Protein AF-A0A925H171-F1 (afdb_monomer_lite)

Structure (mmCIF, N/CA/C/O backbone):
data_AF-A0A925H171-F1
#
_entry.id   AF-A0A925H171-F1
#
loop_
_atom_site.group_PDB
_atom_site.id
_atom_site.type_symbol
_atom_site.label_atom_id
_atom_site.label_alt_id
_atom_site.label_comp_id
_atom_site.label_asym_id
_atom_site.label_entity_id
_atom_site.label_seq_id
_atom_site.pdbx_PDB_ins_code
_atom_site.Cartn_x
_atom_site.Cartn_y
_atom_site.Cartn_z
_atom_site.occupancy
_atom_site.B_iso_or_equiv
_atom_site.auth_seq_id
_atom_site.auth_comp_id
_atom_site.auth_asym_id
_atom_site.auth_atom_id
_atom_site.pdbx_PDB_model_num
ATOM 1 N N . MET A 1 1 ? -72.398 -37.302 34.208 1.00 42.66 1 MET A N 1
ATOM 2 C CA . MET A 1 1 ? -71.573 -36.967 33.026 1.00 42.66 1 MET A CA 1
ATOM 3 C C . MET A 1 1 ? -70.562 -35.931 33.468 1.00 42.66 1 MET A C 1
ATOM 5 O O . MET A 1 1 ? -70.937 -34.982 34.144 1.00 42.66 1 MET A O 1
ATOM 9 N N . SER A 1 2 ? -69.291 -36.260 33.255 1.00 44.12 2 SER A N 1
ATOM 10 C CA . SER A 1 2 ? -68.136 -35.770 34.008 1.00 44.12 2 SER A CA 1
ATOM 11 C C . SER A 1 2 ? -67.682 -34.390 33.545 1.00 44.12 2 SER A C 1
ATOM 13 O O . SER A 1 2 ? -67.634 -34.114 32.350 1.00 44.12 2 SER A O 1
ATOM 15 N N . THR A 1 3 ? -67.336 -33.552 34.513 1.00 54.59 3 THR A N 1
ATOM 16 C CA . THR A 1 3 ? -66.697 -32.249 34.355 1.00 54.59 3 THR A CA 1
ATOM 17 C C . THR A 1 3 ? -65.194 -32.385 34.088 1.00 54.59 3 THR A C 1
ATOM 19 O O . THR A 1 3 ? -64.568 -33.381 34.446 1.00 54.59 3 THR A O 1
ATOM 22 N N . SER A 1 4 ? -64.626 -31.291 33.572 1.00 53.56 4 SER A N 1
ATOM 23 C CA . SER A 1 4 ? -63.224 -30.879 33.718 1.00 53.56 4 SER A CA 1
ATOM 24 C C . SER A 1 4 ? -62.216 -31.430 32.700 1.00 53.56 4 SER A C 1
ATOM 26 O O . SER A 1 4 ? -61.566 -32.452 32.900 1.00 53.56 4 SER A O 1
ATOM 28 N N . THR A 1 5 ? -62.026 -30.691 31.603 1.00 51.56 5 THR A N 1
ATOM 29 C CA . THR A 1 5 ? -60.925 -30.919 30.646 1.00 51.56 5 THR A CA 1
ATOM 30 C C . THR A 1 5 ? -60.397 -29.601 30.063 1.00 51.56 5 THR A C 1
ATOM 32 O O . THR A 1 5 ? -60.115 -29.507 28.877 1.00 51.56 5 THR A O 1
ATOM 35 N N . HIS A 1 6 ? -60.277 -28.547 30.879 1.00 50.50 6 HIS A N 1
ATOM 36 C CA . HIS A 1 6 ? -59.782 -27.240 30.404 1.00 50.50 6 HIS A CA 1
ATOM 37 C C . HIS A 1 6 ? -58.625 -26.641 31.220 1.00 50.50 6 HIS A C 1
ATOM 39 O O . HIS A 1 6 ? -58.176 -25.543 30.915 1.00 50.50 6 HIS A O 1
ATOM 45 N N . LEU A 1 7 ? -58.094 -27.349 32.222 1.00 51.34 7 LEU A N 1
ATOM 46 C CA . LEU A 1 7 ? -57.073 -26.795 33.128 1.00 51.34 7 LEU A CA 1
ATOM 47 C C . LEU A 1 7 ? -55.620 -27.172 32.801 1.00 51.34 7 LEU A C 1
ATOM 49 O O . LEU A 1 7 ? -54.716 -26.684 33.465 1.00 51.34 7 LEU A O 1
ATOM 53 N N . LEU A 1 8 ? -55.364 -27.998 31.783 1.00 48.88 8 LEU A N 1
ATOM 54 C CA . LEU A 1 8 ? -54.007 -28.507 31.520 1.00 48.88 8 LEU A CA 1
ATOM 55 C C . LEU A 1 8 ? -53.228 -27.746 30.439 1.00 48.88 8 LEU A C 1
ATOM 57 O O . LEU A 1 8 ? -52.045 -28.014 30.255 1.00 48.88 8 LEU A O 1
ATOM 61 N N . TRP A 1 9 ? -53.845 -26.788 29.737 1.00 43.03 9 TRP A N 1
ATOM 62 C CA . TRP A 1 9 ? -53.187 -26.149 28.587 1.00 43.03 9 TRP A CA 1
ATOM 63 C C . TRP A 1 9 ? -52.489 -24.816 28.887 1.00 43.03 9 TRP A C 1
ATOM 65 O O . TRP A 1 9 ? -51.702 -24.338 28.076 1.00 43.03 9 TRP A O 1
ATOM 75 N N . LEU A 1 10 ? -52.716 -24.227 30.065 1.00 44.81 10 LEU A N 1
ATOM 76 C CA . LEU A 1 10 ? -52.117 -22.938 30.439 1.00 44.81 10 LEU A CA 1
ATOM 77 C C . LEU A 1 10 ? -50.686 -23.059 30.994 1.00 44.81 10 LEU A C 1
ATOM 79 O O . LEU A 1 10 ? -49.952 -22.075 31.002 1.00 44.81 10 LEU A O 1
ATOM 83 N N . SER A 1 11 ? -50.249 -24.251 31.408 1.00 45.66 11 SER A N 1
ATOM 84 C CA . SER A 1 11 ? -48.935 -24.436 32.047 1.00 45.66 11 SER A CA 1
ATOM 85 C C . SER A 1 11 ? -47.760 -24.524 31.067 1.00 45.66 11 SER A C 1
ATOM 87 O O . SER A 1 11 ? -46.621 -24.314 31.469 1.00 45.66 11 SER A O 1
ATOM 89 N N . VAL A 1 12 ? -48.007 -24.809 29.783 1.00 47.84 12 VAL A N 1
ATOM 90 C CA . VAL A 1 12 ? -46.925 -24.992 28.793 1.00 47.84 12 VAL A CA 1
ATOM 91 C C . VAL A 1 12 ? -46.431 -23.655 28.227 1.00 47.84 12 VAL A C 1
ATOM 93 O O . VAL A 1 12 ? -45.262 -23.527 27.876 1.00 47.84 12 VAL A O 1
ATOM 96 N N . ILE A 1 13 ? -47.278 -22.622 28.197 1.00 50.22 13 ILE A N 1
ATOM 97 C CA . ILE A 1 13 ? -46.919 -21.318 27.614 1.00 50.22 13 ILE A CA 1
ATOM 98 C C . ILE A 1 13 ? -46.031 -20.498 28.567 1.00 50.22 13 ILE A C 1
ATOM 100 O O . ILE A 1 13 ? -45.205 -19.709 28.112 1.00 50.22 13 ILE A O 1
ATOM 104 N N . LEU A 1 14 ? -46.115 -20.725 29.883 1.00 47.06 14 LEU A N 1
ATOM 105 C CA . LEU A 1 14 ? -45.318 -19.968 30.854 1.00 47.06 14 LEU A CA 1
ATOM 106 C C . LEU A 1 14 ? -43.847 -20.420 30.941 1.00 47.06 14 LEU A C 1
ATOM 108 O O . LEU A 1 14 ? -43.013 -19.659 31.425 1.00 47.06 14 LEU A O 1
ATOM 112 N N . LEU A 1 15 ? -43.501 -21.620 30.454 1.00 46.59 15 LEU A N 1
ATOM 113 C CA . LEU A 1 15 ? -42.123 -22.131 30.526 1.00 46.59 15 LEU A CA 1
ATOM 114 C C . LEU A 1 15 ? -41.204 -21.606 29.408 1.00 46.59 15 LEU A C 1
ATOM 116 O O . LEU A 1 15 ? -39.985 -21.659 29.545 1.00 46.59 15 LEU A O 1
ATOM 120 N N . LEU A 1 16 ? -41.760 -21.079 28.314 1.00 48.97 16 LEU A N 1
ATOM 121 C CA . LEU A 1 16 ? -40.976 -20.570 27.177 1.00 48.97 16 LEU A CA 1
ATOM 122 C C . LEU A 1 16 ? -40.581 -19.092 27.314 1.00 48.97 16 LEU A C 1
ATOM 124 O O . LEU A 1 16 ? -39.735 -18.616 26.561 1.00 48.97 16 LEU A O 1
ATOM 128 N N . ALA A 1 17 ? -41.147 -18.365 28.280 1.00 50.56 17 ALA A N 1
ATOM 129 C CA . ALA A 1 17 ? -40.877 -16.938 28.456 1.00 50.56 17 ALA A CA 1
ATOM 130 C C . ALA A 1 17 ? -39.577 -16.633 29.231 1.00 50.56 17 ALA A C 1
ATOM 132 O O . ALA A 1 17 ? -39.161 -15.481 29.276 1.00 50.56 17 ALA A O 1
ATOM 133 N N . VAL A 1 18 ? -38.921 -17.636 29.831 1.00 52.03 18 VAL A N 1
ATOM 134 C CA . VAL A 1 18 ? -37.762 -17.429 30.730 1.00 52.03 18 VAL A CA 1
ATOM 135 C C . VAL A 1 18 ? -36.406 -17.652 30.037 1.00 52.03 18 VAL A C 1
ATOM 137 O O . VAL A 1 18 ? -35.368 -17.319 30.593 1.00 52.03 18 VAL A O 1
ATOM 140 N N . LEU A 1 19 ? -36.382 -18.151 28.796 1.00 49.44 19 LEU A N 1
ATOM 141 C CA . LEU A 1 19 ? -35.139 -18.486 28.077 1.00 49.44 19 LEU A CA 1
ATOM 142 C C . LEU A 1 19 ? -34.859 -17.593 26.861 1.00 49.44 19 LEU A C 1
ATOM 144 O O . LEU A 1 19 ? -34.161 -17.998 25.937 1.00 49.44 19 LEU A O 1
ATOM 148 N N . ARG A 1 20 ? -35.346 -16.349 26.861 1.00 51.28 20 ARG A N 1
ATOM 149 C CA . ARG A 1 20 ? -34.631 -15.273 26.161 1.00 51.28 20 ARG A CA 1
ATOM 150 C C . ARG A 1 20 ? -33.774 -14.537 27.176 1.00 51.28 20 ARG A C 1
ATOM 152 O O . ARG A 1 20 ? -33.979 -13.369 27.472 1.00 51.28 20 ARG A O 1
ATOM 159 N N . THR A 1 21 ? -32.807 -15.257 27.736 1.00 49.75 21 THR A N 1
ATOM 160 C CA . THR A 1 21 ? -31.554 -14.598 28.075 1.00 49.75 21 THR A CA 1
ATOM 161 C C . THR A 1 21 ? -30.986 -14.203 26.727 1.00 49.75 21 THR A C 1
ATOM 163 O O . THR A 1 21 ? -30.493 -15.057 25.993 1.00 49.75 21 THR A O 1
ATOM 166 N N . ASP A 1 22 ? -31.165 -12.936 26.360 1.00 51.12 22 ASP A N 1
ATOM 167 C CA . ASP A 1 22 ? -30.261 -12.261 25.450 1.00 51.12 22 ASP A CA 1
ATOM 168 C C . ASP A 1 22 ? -28.856 -12.645 25.905 1.00 51.12 22 ASP A C 1
ATOM 170 O O . ASP A 1 22 ? -28.323 -12.126 26.889 1.00 51.12 22 ASP A O 1
ATOM 174 N N . ALA A 1 23 ? -28.278 -13.631 25.219 1.00 54.81 23 ALA A N 1
ATOM 175 C CA . ALA A 1 23 ? -26.849 -13.764 25.110 1.00 54.81 23 ALA A CA 1
ATOM 176 C C . ALA A 1 23 ? -26.420 -12.493 24.381 1.00 54.81 23 ALA A C 1
ATOM 178 O O . ALA A 1 23 ? -26.218 -12.474 23.170 1.00 54.81 23 ALA A O 1
ATOM 179 N N . GLN A 1 24 ? -26.380 -11.394 25.131 1.00 53.53 24 GLN A N 1
ATOM 180 C CA . GLN A 1 24 ? -25.649 -10.206 24.788 1.00 53.53 24 GLN A CA 1
ATOM 181 C C . GLN A 1 24 ? -24.202 -10.673 24.862 1.00 53.53 24 GLN A C 1
ATOM 183 O O . GLN A 1 24 ? -23.543 -10.596 25.900 1.00 53.53 24 GLN A O 1
ATOM 188 N N . GLU A 1 25 ? -23.771 -11.317 23.779 1.00 58.12 25 GLU A N 1
ATOM 189 C CA . GLU A 1 25 ? -22.383 -11.598 23.504 1.00 58.12 25 GLU A CA 1
ATOM 190 C C . GLU A 1 25 ? -21.711 -10.235 23.618 1.00 58.12 25 GLU A C 1
ATOM 192 O O . GLU A 1 25 ? -21.889 -9.357 22.774 1.00 58.12 25 GLU A O 1
ATOM 197 N N . ASN A 1 26 ? -21.065 -9.996 24.761 1.00 57.25 26 ASN A N 1
ATOM 198 C CA . ASN A 1 26 ? -20.167 -8.874 24.942 1.00 57.25 26 ASN A CA 1
ATOM 199 C C . ASN A 1 26 ? -19.038 -9.122 23.945 1.00 57.25 26 ASN A C 1
ATOM 201 O O . ASN A 1 26 ? -18.021 -9.725 24.289 1.00 57.25 26 ASN A O 1
ATOM 205 N N . VAL A 1 27 ? -19.256 -8.728 22.690 1.00 63.84 27 VAL A N 1
ATOM 206 C CA . VAL A 1 27 ? -18.229 -8.690 21.663 1.00 63.84 27 VAL A CA 1
ATOM 207 C C . VAL A 1 27 ? -17.266 -7.620 22.143 1.00 63.84 27 VAL A C 1
ATOM 209 O O . VAL A 1 27 ? -17.459 -6.425 21.916 1.00 63.84 27 VAL A O 1
ATOM 212 N N . ALA A 1 28 ? -16.266 -8.051 22.913 1.00 71.25 28 ALA A N 1
ATOM 213 C CA . ALA A 1 28 ? -15.132 -7.215 23.243 1.00 71.25 28 ALA A CA 1
ATOM 214 C C . ALA A 1 28 ? -14.623 -6.603 21.927 1.00 71.25 28 ALA A C 1
ATOM 216 O O . ALA A 1 28 ? -14.583 -7.326 20.925 1.00 71.25 28 ALA A O 1
ATOM 217 N N . PRO A 1 29 ? -14.273 -5.303 21.894 1.00 75.50 29 PRO A N 1
ATOM 218 C CA . PRO A 1 29 ? -13.794 -4.666 20.676 1.00 75.50 29 PRO A CA 1
ATOM 219 C C . PRO A 1 29 ? -12.658 -5.501 20.089 1.00 75.50 29 PRO A C 1
ATOM 221 O O . PRO A 1 29 ? -11.595 -5.625 20.701 1.00 75.50 29 PRO A O 1
ATOM 224 N N . GLN A 1 30 ? -12.904 -6.141 18.945 1.00 73.62 30 GLN A N 1
ATOM 225 C CA . GLN A 1 30 ? -11.858 -6.908 18.290 1.00 73.62 30 GLN A CA 1
ATOM 226 C C . GLN A 1 30 ? -10.798 -5.922 17.797 1.00 73.62 30 GLN A C 1
ATOM 228 O O . GLN A 1 30 ? -11.152 -4.861 17.271 1.00 73.62 30 GLN A O 1
ATOM 233 N N . PRO A 1 31 ? -9.504 -6.228 17.988 1.00 82.50 31 PRO A N 1
ATOM 234 C CA . PRO A 1 31 ? -8.451 -5.371 17.474 1.00 82.50 31 PRO A CA 1
ATOM 235 C C . PRO A 1 31 ? -8.606 -5.234 15.951 1.00 82.50 31 PRO A C 1
ATOM 237 O O . PRO A 1 31 ? -9.029 -6.195 15.298 1.00 82.50 31 PRO A O 1
ATOM 240 N N . PRO A 1 32 ? -8.273 -4.066 15.374 1.00 87.00 32 PRO A N 1
ATOM 241 C CA . PRO A 1 32 ? -8.378 -3.869 13.939 1.00 87.00 32 PRO A CA 1
ATOM 242 C C . PRO A 1 32 ? -7.609 -4.946 13.162 1.00 87.00 32 PRO A C 1
ATOM 244 O O . PRO A 1 32 ? -6.541 -5.381 13.613 1.00 87.00 32 PRO A O 1
ATOM 247 N N . PRO A 1 33 ? -8.106 -5.370 11.989 1.00 93.81 33 PRO A N 1
ATOM 248 C CA . PRO A 1 33 ? -7.435 -6.388 11.197 1.00 93.81 33 PRO A CA 1
ATOM 249 C C . PRO A 1 33 ? -6.012 -5.969 10.813 1.00 93.81 33 PRO A C 1
ATOM 251 O O . PRO A 1 33 ? -5.757 -4.820 10.441 1.00 93.81 33 PRO A O 1
ATOM 254 N N . LYS A 1 34 ? -5.083 -6.926 10.867 1.00 96.44 34 LYS A N 1
ATOM 255 C CA . LYS A 1 34 ? -3.709 -6.759 10.391 1.00 96.44 34 LYS A CA 1
ATOM 256 C C . LYS A 1 34 ? -3.497 -7.590 9.130 1.00 96.44 34 LYS A C 1
ATOM 258 O O . LYS A 1 34 ? -3.745 -8.793 9.127 1.00 96.44 34 LYS A O 1
ATOM 263 N N . TYR A 1 35 ? -2.986 -6.945 8.092 1.00 96.75 35 TYR A N 1
ATOM 264 C CA . TYR A 1 35 ? -2.658 -7.531 6.802 1.00 96.75 35 TYR A CA 1
ATOM 265 C C . TYR A 1 35 ? -1.157 -7.445 6.559 1.00 96.75 35 TYR A C 1
ATOM 267 O O . TYR A 1 35 ? -0.514 -6.454 6.908 1.00 96.75 35 TYR A O 1
ATOM 275 N N . ARG A 1 36 ? -0.610 -8.481 5.926 1.00 95.75 36 ARG A N 1
ATOM 276 C CA . ARG A 1 36 ? 0.759 -8.485 5.420 1.00 95.75 36 ARG A CA 1
ATOM 277 C C . ARG A 1 36 ? 0.722 -8.421 3.901 1.00 95.75 36 ARG A C 1
ATOM 279 O O . ARG A 1 36 ? -0.016 -9.183 3.278 1.00 95.75 36 ARG A O 1
ATOM 286 N N . MET A 1 37 ? 1.500 -7.503 3.349 1.00 95.88 37 MET A N 1
ATOM 287 C CA . MET A 1 37 ? 1.750 -7.371 1.926 1.00 95.88 37 MET A CA 1
ATOM 288 C C . MET A 1 37 ? 3.095 -7.998 1.578 1.00 95.88 37 MET A C 1
ATOM 290 O O . MET A 1 37 ? 4.093 -7.792 2.272 1.00 95.88 37 MET A O 1
ATOM 294 N N . GLU A 1 38 ? 3.117 -8.729 0.475 1.00 93.06 38 GLU A N 1
ATOM 295 C CA . GLU A 1 38 ? 4.311 -9.318 -0.118 1.00 93.06 38 GLU A CA 1
ATOM 296 C C . GLU A 1 38 ? 4.431 -8.862 -1.574 1.00 93.06 38 GLU A C 1
ATOM 298 O O . GLU A 1 38 ? 3.428 -8.543 -2.213 1.00 93.06 38 GLU A O 1
ATOM 303 N N . LEU A 1 39 ? 5.657 -8.816 -2.094 1.00 91.00 39 LEU A N 1
ATOM 304 C CA . LEU A 1 39 ? 5.920 -8.578 -3.511 1.00 91.00 39 LEU A CA 1
ATOM 305 C C . LEU A 1 39 ? 6.510 -9.860 -4.100 1.00 91.00 39 LEU A C 1
ATOM 307 O O . LEU A 1 39 ? 7.572 -10.310 -3.669 1.00 91.00 39 LEU A O 1
ATOM 311 N N . VAL A 1 40 ? 5.797 -10.463 -5.047 1.00 89.81 40 VAL A N 1
ATOM 312 C CA . VAL A 1 40 ? 6.193 -11.703 -5.722 1.00 89.81 40 VAL A CA 1
ATOM 313 C C . VAL A 1 40 ? 6.616 -11.388 -7.152 1.00 89.81 40 VAL A C 1
ATOM 315 O O . VAL A 1 40 ? 6.005 -10.554 -7.819 1.00 89.81 40 VAL A O 1
ATOM 318 N N . TYR A 1 41 ? 7.647 -12.089 -7.619 1.00 87.06 41 TYR A N 1
ATOM 319 C CA . TYR A 1 41 ? 8.190 -11.972 -8.968 1.00 87.06 41 TYR A CA 1
ATOM 320 C C . TYR A 1 41 ? 7.822 -13.218 -9.762 1.00 87.06 41 TYR A C 1
ATOM 322 O O . TYR A 1 41 ? 8.088 -14.338 -9.316 1.00 87.06 41 TYR A O 1
ATOM 330 N N . ILE A 1 42 ? 7.240 -13.027 -10.938 1.00 86.12 42 ILE A N 1
ATOM 331 C CA . ILE A 1 42 ? 7.019 -14.099 -11.904 1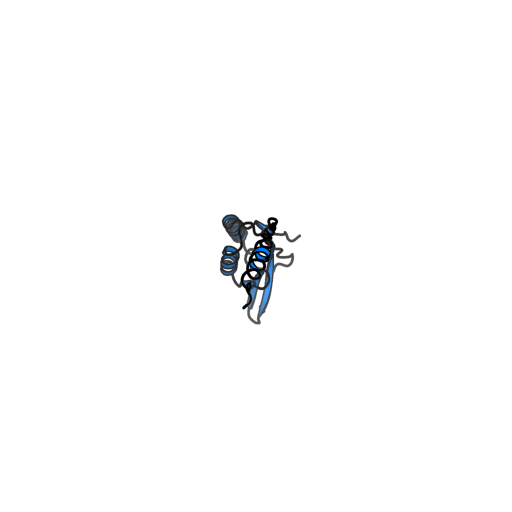.00 86.12 42 ILE A CA 1
ATOM 332 C C . ILE A 1 42 ? 7.985 -13.872 -13.058 1.00 86.12 42 ILE A C 1
ATOM 334 O O . ILE A 1 42 ? 7.955 -12.830 -13.709 1.00 86.12 42 ILE A O 1
ATOM 338 N N . PHE A 1 43 ? 8.859 -14.850 -13.280 1.00 83.56 43 PHE A N 1
ATOM 339 C CA . PHE A 1 43 ? 9.748 -14.872 -14.433 1.00 83.56 43 PHE A CA 1
ATOM 340 C C . PHE A 1 43 ? 9.039 -15.584 -15.581 1.00 83.56 43 PHE A C 1
ATOM 342 O O . PHE A 1 43 ? 8.853 -16.802 -15.535 1.00 83.56 43 PHE A O 1
ATOM 349 N N . GLU A 1 44 ? 8.657 -14.829 -16.603 1.00 79.25 44 GLU A N 1
ATOM 350 C CA . GLU A 1 44 ? 8.271 -15.371 -17.902 1.00 79.25 44 GLU A CA 1
ATOM 351 C C . GLU A 1 44 ? 9.433 -15.215 -18.891 1.00 79.25 44 GLU A C 1
ATOM 353 O O . GLU A 1 44 ? 10.365 -14.446 -18.652 1.00 79.25 44 GLU A O 1
ATOM 358 N N . ALA A 1 45 ? 9.408 -15.972 -19.993 1.00 75.62 45 ALA A N 1
ATOM 359 C CA . ALA A 1 45 ? 10.527 -16.053 -20.940 1.00 75.62 45 ALA A CA 1
ATOM 360 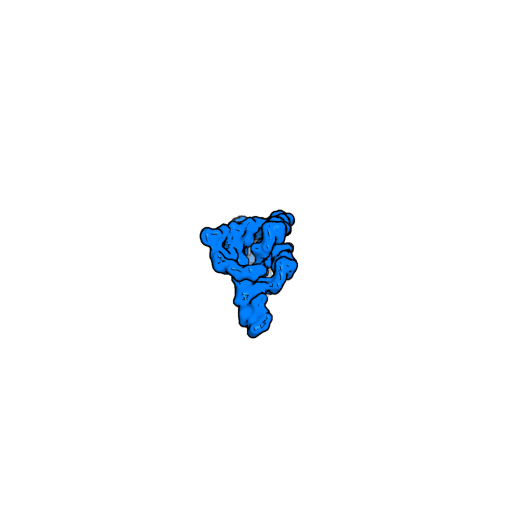C C . ALA A 1 45 ? 10.994 -14.679 -21.464 1.00 75.62 45 ALA A C 1
ATOM 362 O O . ALA A 1 45 ? 12.188 -14.500 -21.698 1.00 75.62 45 ALA A O 1
ATOM 363 N N . ASP A 1 46 ? 10.072 -13.716 -21.567 1.00 79.75 46 ASP A N 1
ATOM 364 C CA . ASP A 1 46 ? 10.318 -12.401 -22.164 1.00 79.75 46 ASP A CA 1
ATOM 365 C C . ASP A 1 46 ? 10.095 -11.222 -21.190 1.00 79.75 46 ASP A C 1
ATOM 367 O O . ASP A 1 46 ? 10.356 -10.073 -21.553 1.00 79.75 46 ASP A O 1
ATOM 371 N N . ALA A 1 47 ? 9.612 -11.464 -19.960 1.00 79.44 47 ALA A N 1
ATOM 372 C CA . ALA A 1 47 ? 9.282 -10.402 -19.004 1.00 79.44 47 ALA A CA 1
ATOM 373 C C . ALA A 1 47 ? 9.298 -10.862 -17.536 1.00 79.44 47 ALA A C 1
ATOM 375 O O . ALA A 1 47 ? 8.929 -11.988 -17.206 1.00 79.44 47 ALA A O 1
ATOM 376 N N . THR A 1 48 ? 9.662 -9.939 -16.641 1.00 83.12 48 THR A N 1
ATOM 377 C CA . THR A 1 48 ? 9.448 -10.083 -15.194 1.00 83.12 48 THR A CA 1
ATOM 378 C C . THR A 1 48 ? 8.169 -9.346 -14.813 1.00 83.12 48 THR A C 1
ATOM 380 O O . THR A 1 48 ? 8.084 -8.132 -15.002 1.00 83.12 48 THR A O 1
ATOM 383 N N . GLU A 1 49 ? 7.191 -10.052 -14.247 1.00 87.31 49 GLU A N 1
ATOM 384 C CA . GLU A 1 49 ? 6.001 -9.432 -13.659 1.00 87.31 49 GLU A CA 1
ATOM 385 C C . GLU A 1 49 ? 6.135 -9.326 -12.134 1.00 87.31 49 GLU A C 1
ATOM 387 O O . GLU A 1 49 ? 6.525 -10.283 -11.461 1.00 87.31 49 GLU A O 1
ATOM 392 N N . PHE A 1 50 ? 5.763 -8.168 -11.584 1.00 89.50 50 PHE A N 1
ATOM 393 C CA . PHE A 1 50 ? 5.680 -7.929 -10.143 1.00 89.50 50 PHE A CA 1
ATOM 394 C C . PHE A 1 50 ? 4.216 -7.992 -9.697 1.00 89.50 50 PHE A C 1
ATOM 396 O O . PHE A 1 50 ? 3.360 -7.303 -10.257 1.00 89.50 50 PHE A O 1
ATOM 403 N N . ILE A 1 51 ? 3.920 -8.796 -8.677 1.00 92.75 51 ILE A N 1
ATOM 404 C CA . ILE A 1 51 ? 2.571 -8.952 -8.125 1.00 92.75 51 ILE A CA 1
ATOM 405 C C . ILE A 1 51 ? 2.596 -8.654 -6.630 1.00 92.75 51 ILE A C 1
ATOM 407 O O . ILE A 1 51 ? 3.301 -9.317 -5.869 1.00 92.75 51 ILE A O 1
ATOM 411 N N . PHE A 1 52 ? 1.786 -7.690 -6.196 1.00 94.75 52 PHE A N 1
ATOM 412 C CA . PHE A 1 52 ? 1.520 -7.482 -4.775 1.00 94.75 52 PHE A CA 1
ATOM 413 C C . PHE A 1 52 ? 0.550 -8.550 -4.280 1.00 94.75 52 PHE A C 1
ATOM 415 O O . PHE A 1 52 ? -0.491 -8.765 -4.899 1.00 94.75 52 PHE A O 1
ATOM 422 N N . VAL A 1 53 ? 0.852 -9.185 -3.155 1.00 95.00 53 VAL A N 1
ATOM 423 C CA . VAL A 1 53 ? 0.004 -10.212 -2.543 1.00 95.00 53 VAL A CA 1
ATOM 424 C C . VAL A 1 53 ? -0.413 -9.763 -1.150 1.00 95.00 53 VAL A C 1
ATOM 426 O O . VAL A 1 53 ? 0.433 -9.387 -0.343 1.00 95.00 53 VAL A O 1
ATOM 429 N N . VAL A 1 54 ? -1.716 -9.803 -0.864 1.00 95.94 54 VAL A N 1
ATOM 430 C CA . VAL A 1 54 ? -2.280 -9.570 0.475 1.00 95.94 54 VAL A CA 1
ATOM 431 C C . VAL A 1 54 ? -3.238 -10.712 0.804 1.00 95.94 54 VAL A C 1
ATOM 433 O O . VAL A 1 54 ? -4.313 -10.832 0.210 1.00 95.94 54 VAL A O 1
ATOM 436 N N . GLY A 1 55 ? -2.853 -11.579 1.743 1.00 91.44 55 GLY A N 1
ATOM 437 C CA . GLY A 1 55 ? -3.580 -12.826 1.996 1.00 91.44 55 GLY A CA 1
ATOM 438 C C . GLY A 1 55 ? -3.610 -13.709 0.741 1.00 91.44 55 GLY A C 1
ATOM 439 O O . GLY A 1 55 ? -2.562 -14.070 0.223 1.00 91.44 55 GLY A O 1
ATOM 440 N N . ASN A 1 56 ? -4.808 -14.014 0.232 1.00 93.00 56 ASN A N 1
ATOM 441 C CA . ASN A 1 56 ? -5.000 -14.829 -0.979 1.00 93.00 56 ASN A CA 1
ATOM 442 C C . ASN A 1 56 ? -5.295 -13.991 -2.240 1.00 93.00 56 ASN A C 1
ATOM 444 O O . ASN A 1 56 ? -5.701 -14.544 -3.262 1.00 93.00 56 ASN A O 1
ATOM 448 N N . ALA A 1 57 ? -5.156 -12.665 -2.169 1.00 95.38 57 ALA A N 1
ATOM 449 C CA . ALA A 1 57 ? -5.428 -11.760 -3.281 1.00 95.38 57 ALA A CA 1
ATOM 450 C C . ALA A 1 57 ? -4.122 -11.239 -3.895 1.00 95.38 57 ALA A C 1
ATOM 452 O O . ALA A 1 57 ? -3.227 -10.808 -3.169 1.00 95.38 57 ALA A O 1
ATOM 453 N N . GLY A 1 58 ? -4.035 -11.271 -5.229 1.00 96.25 58 GLY A N 1
ATOM 454 C CA . GLY A 1 58 ? -2.900 -10.774 -6.007 1.00 96.25 58 GLY A CA 1
ATOM 455 C C . GLY A 1 58 ? -3.267 -9.555 -6.856 1.00 96.25 58 GLY A C 1
ATOM 456 O O . GLY A 1 58 ? -4.355 -9.500 -7.432 1.00 96.25 58 GLY A O 1
ATOM 457 N N . PHE A 1 59 ? -2.350 -8.595 -6.965 1.00 95.81 59 PHE A N 1
ATOM 458 C CA . PHE A 1 59 ? -2.554 -7.310 -7.635 1.00 95.81 59 PHE A CA 1
ATOM 459 C C . PHE A 1 59 ? -1.372 -6.989 -8.551 1.00 95.81 59 PHE A C 1
ATOM 461 O O . PHE A 1 59 ? -0.243 -6.830 -8.090 1.00 95.81 59 PHE A O 1
ATOM 468 N N . LYS A 1 60 ? -1.635 -6.866 -9.857 1.00 92.62 60 LYS A N 1
ATOM 469 C CA . LYS A 1 60 ? -0.608 -6.585 -10.880 1.00 92.62 60 LYS A CA 1
ATOM 470 C C . LYS A 1 60 ? -0.211 -5.105 -10.974 1.00 92.62 60 LYS A C 1
ATOM 472 O O . LYS A 1 60 ? 0.680 -4.749 -11.733 1.00 92.62 60 LYS A O 1
ATOM 477 N N . SER A 1 61 ? -0.906 -4.220 -10.261 1.00 93.00 61 SER A N 1
ATOM 478 C CA . SER A 1 61 ? -0.619 -2.784 -10.266 1.00 93.00 61 SER A CA 1
ATOM 479 C C . SER A 1 61 ? -0.947 -2.129 -8.931 1.00 93.00 61 SER A C 1
ATOM 481 O O . SER A 1 61 ? -1.858 -2.570 -8.221 1.00 93.00 61 SER A O 1
ATOM 483 N N . VAL A 1 62 ? -0.265 -1.019 -8.636 1.00 94.31 62 VAL A N 1
ATOM 484 C CA . VAL A 1 62 ? -0.531 -0.182 -7.455 1.00 94.31 62 VAL A CA 1
ATOM 485 C C . VAL A 1 62 ? -1.992 0.274 -7.415 1.00 94.31 62 VAL A C 1
ATOM 487 O O . VAL A 1 62 ? -2.612 0.257 -6.357 1.00 94.31 62 VAL A O 1
ATOM 490 N N . ASP A 1 63 ? -2.591 0.597 -8.561 1.00 96.00 63 ASP A N 1
ATOM 491 C CA . ASP A 1 63 ? -3.999 1.003 -8.629 1.00 96.00 63 ASP A CA 1
ATOM 492 C C . ASP A 1 63 ? -4.960 -0.122 -8.234 1.00 96.00 63 ASP A C 1
ATOM 494 O O . ASP A 1 63 ? -5.938 0.111 -7.519 1.00 96.00 63 ASP A O 1
ATOM 498 N N . SER A 1 64 ? -4.699 -1.355 -8.681 1.00 97.06 64 SER A N 1
ATOM 499 C CA . SER A 1 64 ? -5.518 -2.510 -8.290 1.00 97.06 64 SER A CA 1
ATOM 500 C C . SER A 1 64 ? -5.387 -2.825 -6.797 1.00 97.06 64 SER A C 1
ATOM 502 O O . SER A 1 64 ? -6.395 -3.103 -6.145 1.00 97.06 64 SER A O 1
ATOM 504 N N . LEU A 1 65 ? -4.185 -2.662 -6.236 1.00 97.44 65 LEU A N 1
ATOM 505 C CA . LEU A 1 65 ? -3.943 -2.745 -4.798 1.00 97.44 65 LEU A CA 1
ATOM 506 C C . LEU A 1 65 ? -4.713 -1.649 -4.040 1.00 97.44 65 LEU A C 1
ATOM 508 O O . LEU A 1 65 ? -5.455 -1.958 -3.113 1.00 97.44 65 LEU A O 1
ATOM 512 N N . LYS A 1 66 ? -4.624 -0.379 -4.458 1.00 97.69 66 LYS A N 1
ATOM 513 C CA . LYS A 1 66 ? -5.357 0.744 -3.836 1.00 97.69 66 LYS A CA 1
ATOM 514 C C . LYS A 1 66 ? -6.873 0.520 -3.838 1.00 97.69 66 LYS A C 1
ATOM 516 O O . LYS A 1 66 ? -7.543 0.802 -2.843 1.00 97.69 66 LYS A O 1
ATOM 521 N N . LYS A 1 67 ? -7.436 -0.031 -4.919 1.00 97.88 67 LYS A N 1
ATOM 522 C CA . LYS A 1 67 ? -8.864 -0.398 -4.976 1.00 97.88 67 LYS A CA 1
ATOM 523 C C . LYS A 1 67 ? -9.229 -1.442 -3.925 1.00 97.88 67 LYS A C 1
ATOM 525 O O . LYS A 1 67 ? -10.253 -1.292 -3.268 1.00 97.88 67 LYS A O 1
ATOM 530 N N . PHE A 1 68 ? -8.398 -2.464 -3.739 1.00 97.38 68 PHE A N 1
ATOM 531 C CA . PHE A 1 68 ? -8.600 -3.448 -2.678 1.00 97.38 68 PHE A CA 1
ATOM 532 C C . PHE A 1 68 ? -8.510 -2.812 -1.287 1.00 97.38 68 PHE A C 1
ATOM 534 O O . PHE A 1 68 ? -9.433 -2.966 -0.489 1.00 97.38 68 PHE A O 1
ATOM 541 N N . LEU A 1 69 ? -7.454 -2.035 -1.030 1.00 97.50 69 LEU A N 1
ATOM 542 C CA . LEU A 1 69 ? -7.227 -1.372 0.256 1.00 97.50 69 LEU A CA 1
ATOM 543 C C . LEU A 1 69 ? -8.365 -0.415 0.635 1.00 97.50 69 LEU A C 1
ATOM 545 O O . LEU A 1 69 ? -8.715 -0.312 1.803 1.00 97.50 69 LEU A O 1
ATOM 549 N N . SER A 1 70 ? -9.002 0.224 -0.349 1.00 97.12 70 SER A N 1
ATOM 550 C CA . SER A 1 70 ? -10.149 1.117 -0.123 1.00 97.12 70 SER A CA 1
ATOM 551 C C . SER A 1 70 ? -11.376 0.413 0.470 1.00 97.12 70 SER A C 1
ATOM 553 O O . SER A 1 70 ? -12.246 1.087 1.013 1.00 97.12 70 SER A O 1
ATOM 555 N N . ASN A 1 71 ? -11.455 -0.917 0.365 1.00 96.00 71 ASN A N 1
ATOM 556 C CA . ASN A 1 71 ? -12.539 -1.720 0.936 1.00 96.00 71 ASN A CA 1
ATOM 557 C C . ASN A 1 71 ? -12.197 -2.296 2.317 1.00 96.00 71 ASN A C 1
ATOM 559 O O . ASN A 1 71 ? -13.021 -3.004 2.899 1.00 96.00 71 ASN A O 1
ATOM 563 N N . LEU A 1 72 ? -10.991 -2.046 2.837 1.00 94.81 72 LEU A N 1
ATOM 564 C CA . LEU A 1 72 ? -10.618 -2.519 4.163 1.00 94.81 72 LEU A CA 1
ATOM 565 C C . LEU A 1 72 ? -11.309 -1.689 5.254 1.00 94.81 72 LEU A C 1
ATOM 567 O O . LEU A 1 72 ? -11.547 -0.493 5.066 1.00 94.81 72 LEU A O 1
ATOM 571 N N . PRO A 1 73 ? -11.606 -2.293 6.418 1.00 94.56 73 PRO A N 1
ATOM 572 C CA . PRO A 1 73 ? -12.108 -1.547 7.562 1.00 94.56 73 PRO A CA 1
ATOM 573 C C . PRO A 1 73 ? -11.139 -0.434 7.976 1.00 94.56 73 PRO A C 1
ATOM 575 O O . PRO A 1 73 ? -9.924 -0.644 8.020 1.00 94.56 73 PRO A O 1
ATOM 578 N N . ALA A 1 74 ? -11.671 0.732 8.343 1.00 94.06 74 ALA A N 1
ATOM 579 C CA . ALA A 1 74 ? -10.866 1.800 8.931 1.00 94.06 74 ALA A CA 1
ATOM 580 C C . ALA A 1 74 ? -10.159 1.310 10.210 1.00 94.06 74 ALA A C 1
ATOM 582 O O . ALA A 1 74 ? -10.707 0.518 10.977 1.00 94.06 74 ALA A O 1
ATOM 583 N N . GLY A 1 75 ? -8.934 1.778 10.435 1.00 95.75 75 GLY A N 1
ATOM 584 C CA . GLY A 1 75 ? -8.047 1.332 11.509 1.00 95.75 75 GLY A CA 1
ATOM 585 C C . GLY A 1 75 ? -7.239 0.072 11.178 1.00 95.75 75 GLY A C 1
ATOM 586 O O . GLY A 1 75 ? -6.397 -0.325 11.984 1.00 95.75 75 GLY A O 1
ATOM 587 N N . SER A 1 76 ? -7.459 -0.559 10.017 1.00 97.00 76 SER A N 1
ATOM 588 C CA . SER A 1 76 ? -6.671 -1.722 9.589 1.00 97.00 76 SER A CA 1
ATOM 589 C C . SER A 1 76 ? -5.180 -1.395 9.512 1.00 97.00 76 SER A C 1
ATOM 591 O O . SER A 1 76 ? -4.787 -0.283 9.165 1.00 97.00 76 SER A O 1
ATOM 593 N N . THR A 1 77 ? -4.332 -2.383 9.787 1.00 97.81 77 THR A N 1
ATOM 594 C CA . THR A 1 77 ? -2.877 -2.264 9.618 1.00 97.81 77 THR A CA 1
ATOM 595 C C . THR A 1 77 ? -2.431 -3.002 8.362 1.00 97.81 77 THR A C 1
ATOM 597 O O . THR A 1 77 ? -2.774 -4.170 8.192 1.00 97.81 77 THR A O 1
ATOM 600 N N . LEU A 1 78 ? -1.641 -2.349 7.509 1.00 97.56 78 LEU A N 1
ATOM 601 C CA . LEU A 1 78 ? -0.980 -2.957 6.352 1.00 97.56 78 LEU A CA 1
ATOM 602 C C . LEU A 1 78 ? 0.534 -2.940 6.576 1.00 97.56 78 LEU A C 1
ATOM 604 O O . LEU A 1 78 ? 1.146 -1.877 6.592 1.00 97.56 78 LEU A O 1
ATOM 608 N N . GLU A 1 79 ? 1.144 -4.107 6.741 1.00 96.44 79 GLU A N 1
ATOM 609 C CA . GLU A 1 79 ? 2.590 -4.252 6.925 1.00 96.44 79 G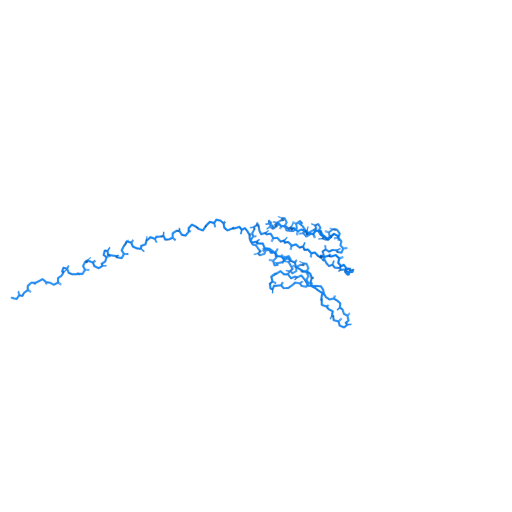LU A CA 1
ATOM 610 C C . GLU A 1 79 ? 3.260 -4.720 5.631 1.00 96.44 79 GLU A C 1
ATOM 612 O O . GLU A 1 79 ? 2.784 -5.667 5.004 1.00 96.44 79 GLU A O 1
ATOM 617 N N . TRP A 1 80 ? 4.383 -4.108 5.252 1.00 93.94 80 TRP A N 1
ATOM 618 C CA . TRP A 1 80 ? 5.176 -4.524 4.096 1.00 93.94 80 TRP A CA 1
ATOM 619 C C . TRP A 1 80 ? 6.666 -4.610 4.418 1.00 93.94 80 TRP A C 1
ATOM 621 O O . TRP A 1 80 ? 7.253 -3.662 4.931 1.00 93.94 80 TRP A O 1
ATOM 631 N N . ALA A 1 81 ? 7.278 -5.742 4.064 1.00 88.88 81 ALA A N 1
ATOM 632 C CA . ALA A 1 81 ? 8.713 -5.983 4.162 1.00 88.88 81 ALA A CA 1
ATOM 633 C C . ALA A 1 81 ? 9.259 -6.385 2.775 1.00 88.88 81 ALA A C 1
ATOM 635 O O . ALA A 1 81 ? 9.218 -7.570 2.440 1.00 88.88 81 ALA A O 1
ATOM 636 N N . PRO A 1 82 ? 9.753 -5.438 1.955 1.00 78.12 82 PRO A N 1
ATOM 637 C CA . PRO A 1 82 ? 10.210 -5.722 0.589 1.00 78.12 82 PRO A CA 1
ATOM 638 C C . PRO A 1 82 ? 11.492 -6.574 0.505 1.00 78.12 82 PRO A C 1
ATOM 640 O O . PRO A 1 82 ? 11.848 -7.049 -0.568 1.00 78.12 82 PRO A O 1
ATOM 643 N N . GLY A 1 83 ? 12.165 -6.827 1.634 1.00 75.62 83 GLY A N 1
ATOM 644 C CA . GLY A 1 83 ? 13.388 -7.632 1.687 1.00 75.62 83 GLY A CA 1
ATOM 645 C C . GLY A 1 83 ? 14.626 -6.900 1.148 1.00 75.62 83 GLY A C 1
ATOM 646 O O . GLY A 1 83 ? 14.545 -5.780 0.656 1.00 75.62 83 GLY A O 1
ATOM 647 N N . CYS A 1 84 ? 15.806 -7.517 1.291 1.00 67.31 84 CYS A N 1
ATOM 648 C CA . CYS A 1 84 ? 17.092 -6.875 0.964 1.00 67.31 84 CYS A CA 1
ATOM 649 C C . CYS A 1 84 ? 17.498 -7.003 -0.515 1.00 67.31 84 CYS A C 1
ATOM 651 O O . CYS A 1 84 ? 18.261 -6.182 -1.020 1.00 67.31 84 CYS A O 1
ATOM 653 N N . LYS A 1 85 ? 17.040 -8.048 -1.218 1.00 66.56 85 LYS A N 1
ATOM 654 C CA . LYS A 1 85 ? 17.379 -8.250 -2.633 1.00 66.56 85 LYS A CA 1
ATOM 655 C C . LYS A 1 85 ? 16.393 -7.486 -3.497 1.00 66.56 85 LYS A C 1
ATOM 657 O O . LYS A 1 85 ? 15.259 -7.925 -3.638 1.00 66.56 85 LYS A O 1
ATOM 662 N N . ARG A 1 86 ? 16.867 -6.385 -4.074 1.00 68.75 86 ARG A N 1
ATOM 663 C CA . ARG A 1 86 ? 16.087 -5.543 -4.975 1.00 68.75 86 ARG A CA 1
ATOM 664 C C . ARG A 1 86 ? 16.477 -5.830 -6.416 1.00 68.75 86 ARG A C 1
ATOM 666 O O . ARG A 1 86 ? 17.653 -5.747 -6.778 1.00 68.75 86 ARG A O 1
ATOM 673 N N . ILE A 1 87 ? 15.494 -6.172 -7.224 1.00 65.50 87 ILE A 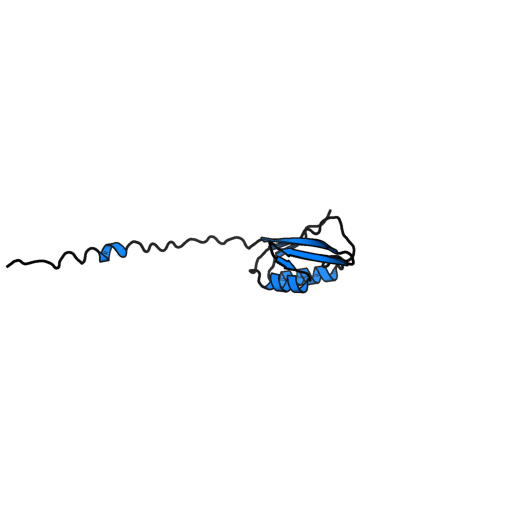N 1
ATOM 674 C CA . ILE A 1 87 ? 15.555 -6.145 -8.675 1.00 65.50 87 ILE A CA 1
ATOM 675 C C . ILE A 1 87 ? 15.169 -4.714 -9.070 1.00 65.50 87 ILE A C 1
ATOM 677 O O . ILE A 1 87 ? 14.223 -4.135 -8.539 1.00 65.50 87 ILE A O 1
ATOM 681 N N . GLY A 1 88 ? 15.944 -4.082 -9.954 1.00 67.19 88 GLY A N 1
ATOM 682 C CA . GLY A 1 88 ? 15.609 -2.734 -10.423 1.00 67.19 88 GLY A CA 1
ATOM 683 C C . GLY A 1 88 ? 14.169 -2.689 -10.952 1.00 67.19 88 GLY A C 1
ATOM 684 O O . GLY A 1 88 ? 13.699 -3.690 -11.487 1.00 67.19 88 GLY A O 1
ATOM 685 N N . SER A 1 89 ? 13.493 -1.541 -10.825 1.00 75.19 89 SER A N 1
ATOM 686 C CA . SER A 1 89 ? 12.105 -1.283 -11.277 1.00 75.19 89 SER A CA 1
ATOM 687 C C . SER A 1 89 ? 10.955 -1.908 -10.467 1.00 75.19 89 SER A C 1
ATOM 689 O O . SER A 1 89 ? 9.821 -1.934 -10.938 1.00 75.19 89 SER A O 1
ATOM 691 N N . GLU A 1 90 ? 11.201 -2.334 -9.227 1.00 81.69 90 GLU A N 1
ATOM 692 C CA . GLU A 1 90 ? 10.129 -2.748 -8.312 1.00 81.69 90 GLU A CA 1
ATOM 693 C C . GLU A 1 90 ? 9.122 -1.608 -8.031 1.00 81.69 90 GLU A C 1
ATOM 695 O O . GLU A 1 90 ? 9.531 -0.525 -7.598 1.00 81.69 90 GLU A O 1
ATOM 700 N N . PRO A 1 91 ? 7.808 -1.828 -8.225 1.00 81.44 91 PRO A N 1
ATOM 701 C CA . PRO A 1 91 ? 6.785 -0.815 -7.962 1.00 81.44 91 PRO A CA 1
ATOM 702 C C . PRO A 1 91 ? 6.699 -0.474 -6.467 1.00 81.44 91 PRO A C 1
ATOM 704 O O . PRO A 1 91 ? 6.995 -1.308 -5.610 1.00 81.44 91 PRO A O 1
ATOM 707 N N . LEU A 1 92 ? 6.313 0.764 -6.149 1.00 85.50 92 LEU A N 1
ATOM 708 C CA . LEU A 1 92 ? 6.394 1.408 -4.822 1.00 85.50 92 LEU A CA 1
ATOM 709 C C . LEU A 1 92 ? 7.812 1.538 -4.234 1.00 85.50 92 LEU A C 1
ATOM 711 O O . LEU A 1 92 ? 7.993 2.185 -3.206 1.00 85.50 92 LEU A O 1
ATOM 715 N N . LEU A 1 93 ? 8.825 0.954 -4.869 1.00 82.38 93 LEU A N 1
ATOM 716 C CA . LEU A 1 93 ? 10.233 1.047 -4.485 1.00 82.38 93 LEU A CA 1
ATOM 717 C C . LEU A 1 93 ? 11.089 1.753 -5.541 1.00 82.38 93 LEU A C 1
ATOM 719 O O . LEU A 1 93 ? 12.282 1.961 -5.315 1.00 82.38 93 LEU A O 1
ATOM 723 N N . SER A 1 94 ? 10.479 2.109 -6.672 1.00 80.81 94 SER A N 1
ATOM 724 C CA . SER A 1 94 ? 11.135 2.712 -7.829 1.00 80.81 94 SER A CA 1
ATOM 725 C C . SER A 1 94 ? 11.429 4.204 -7.635 1.00 80.81 94 SER A C 1
ATOM 727 O O . SER A 1 94 ? 12.348 4.739 -8.254 1.00 80.81 94 SER A O 1
ATOM 729 N N . SER A 1 95 ? 10.670 4.867 -6.757 1.00 85.81 95 SER A N 1
ATOM 730 C CA . SER A 1 95 ? 10.753 6.298 -6.475 1.00 85.81 95 SER A CA 1
ATOM 731 C C . SER A 1 95 ? 10.287 6.604 -5.052 1.00 85.81 95 SER A C 1
ATOM 733 O O . SER A 1 95 ? 9.308 6.031 -4.572 1.00 85.81 95 SER A O 1
ATOM 735 N N . GLU A 1 96 ? 10.952 7.553 -4.390 1.00 88.69 96 GLU A N 1
ATOM 736 C CA . GLU A 1 96 ? 10.514 8.075 -3.088 1.00 88.69 96 GLU A CA 1
ATOM 737 C C . GLU A 1 96 ? 9.120 8.705 -3.180 1.00 88.69 96 GLU A C 1
ATOM 739 O O . GLU A 1 96 ? 8.279 8.457 -2.320 1.00 88.69 96 GLU A O 1
ATOM 744 N N . GLN A 1 97 ? 8.840 9.444 -4.258 1.00 92.00 97 GLN A N 1
ATOM 745 C CA . GLN A 1 97 ? 7.538 10.081 -4.459 1.00 92.00 97 GLN A CA 1
ATOM 746 C C . GLN A 1 97 ? 6.410 9.048 -4.554 1.00 92.00 97 GLN A C 1
ATOM 748 O O . GLN A 1 97 ? 5.349 9.239 -3.972 1.00 92.00 97 GLN A O 1
ATOM 753 N N . GLU A 1 98 ? 6.650 7.929 -5.243 1.00 91.12 98 GLU A N 1
ATOM 754 C CA . GLU A 1 98 ? 5.657 6.858 -5.382 1.00 91.12 98 GLU A CA 1
ATOM 755 C C . GLU A 1 98 ? 5.295 6.252 -4.013 1.00 91.12 98 GLU A C 1
ATOM 757 O O . GLU A 1 98 ? 4.123 6.003 -3.717 1.00 91.12 98 GLU A O 1
ATOM 762 N N . MET A 1 99 ? 6.299 6.059 -3.152 1.00 92.56 99 MET A N 1
ATOM 763 C CA . MET A 1 99 ? 6.110 5.585 -1.782 1.00 92.56 99 MET A CA 1
ATOM 764 C C . MET A 1 99 ? 5.361 6.610 -0.918 1.00 92.56 99 MET A C 1
ATOM 766 O O . MET A 1 99 ? 4.451 6.232 -0.178 1.00 92.56 99 MET A O 1
ATOM 770 N N . GLU A 1 100 ? 5.706 7.896 -1.002 1.00 95.00 100 GLU A N 1
ATOM 771 C CA . GLU A 1 100 ? 5.012 8.950 -0.250 1.00 95.00 100 GLU A CA 1
ATOM 772 C C . GLU A 1 100 ? 3.542 9.090 -0.675 1.00 95.00 100 GLU A C 1
ATOM 774 O O . GLU A 1 100 ? 2.656 9.141 0.183 1.00 95.00 100 GLU A O 1
ATOM 779 N N . ASP A 1 101 ? 3.246 9.023 -1.974 1.00 95.81 101 ASP A N 1
ATOM 780 C CA . ASP A 1 101 ? 1.870 9.030 -2.486 1.00 95.81 101 ASP A CA 1
ATOM 781 C C . ASP A 1 101 ? 1.071 7.819 -1.977 1.00 95.81 101 ASP A C 1
ATOM 783 O O . ASP A 1 101 ? -0.130 7.905 -1.692 1.00 95.81 101 ASP A O 1
ATOM 787 N N . PHE A 1 102 ? 1.723 6.662 -1.844 1.00 96.56 102 PHE A N 1
ATOM 788 C CA . PHE A 1 102 ? 1.100 5.458 -1.304 1.00 96.56 102 PHE A CA 1
ATOM 789 C C . PHE A 1 102 ? 0.840 5.553 0.207 1.00 96.56 102 PHE A C 1
ATOM 791 O O . PHE A 1 102 ? -0.236 5.157 0.667 1.00 96.56 102 PHE A O 1
ATOM 798 N N . LYS A 1 103 ? 1.771 6.131 0.977 1.00 96.75 103 LYS A N 1
ATOM 799 C CA . LYS A 1 103 ? 1.572 6.430 2.406 1.00 96.75 103 LYS A CA 1
ATOM 800 C C . LYS A 1 103 ? 0.412 7.399 2.613 1.00 96.75 103 LYS A C 1
ATOM 802 O O . LYS A 1 103 ? -0.442 7.142 3.461 1.00 96.75 103 LYS A O 1
ATOM 807 N N . ALA A 1 104 ? 0.354 8.469 1.820 1.00 97.81 104 ALA A N 1
ATOM 808 C CA . ALA A 1 104 ? -0.723 9.454 1.875 1.00 97.81 104 ALA A CA 1
ATOM 809 C C . ALA A 1 104 ? -2.086 8.808 1.591 1.00 97.81 104 ALA A C 1
ATOM 811 O O . ALA A 1 104 ? -3.033 9.007 2.351 1.00 97.81 104 ALA A O 1
ATOM 812 N N . PHE A 1 105 ? -2.160 7.953 0.566 1.00 98.06 105 PHE A N 1
ATOM 813 C CA . PHE A 1 105 ? -3.358 7.164 0.278 1.00 98.06 105 PHE A CA 1
ATOM 814 C C . PHE A 1 105 ? -3.778 6.285 1.471 1.00 98.06 105 PHE A C 1
ATOM 816 O O . PHE A 1 105 ? -4.955 6.256 1.831 1.00 98.06 105 PHE A O 1
ATOM 823 N N . CYS A 1 106 ? -2.840 5.576 2.110 1.00 97.94 106 CYS A N 1
ATOM 824 C CA . CYS A 1 106 ? -3.159 4.742 3.273 1.00 97.94 106 CYS A CA 1
ATOM 825 C C . CYS A 1 106 ? -3.682 5.587 4.444 1.00 97.94 106 CYS A C 1
ATOM 827 O O . CYS A 1 106 ? -4.689 5.230 5.055 1.00 97.94 106 CYS A O 1
ATOM 829 N N . ALA A 1 107 ? -3.055 6.736 4.711 1.00 97.88 107 ALA A N 1
ATOM 830 C CA . ALA A 1 107 ? -3.480 7.657 5.759 1.00 97.88 107 ALA A CA 1
ATOM 831 C C . ALA A 1 107 ? -4.894 8.214 5.511 1.00 97.88 107 ALA A C 1
ATOM 833 O O . ALA A 1 107 ? -5.716 8.211 6.427 1.00 97.88 107 ALA A O 1
ATOM 834 N N . GLU A 1 108 ? -5.216 8.613 4.274 1.00 97.94 108 GLU A N 1
ATOM 835 C CA . GLU A 1 108 ? -6.559 9.072 3.878 1.00 97.94 108 GLU A CA 1
ATOM 836 C C . GLU A 1 108 ? -7.631 8.001 4.142 1.00 97.94 108 GLU A C 1
ATOM 838 O O . GLU A 1 108 ? -8.752 8.305 4.551 1.00 97.94 108 GLU A O 1
ATOM 843 N N . ARG A 1 109 ? -7.277 6.724 3.960 1.00 97.25 109 ARG A N 1
ATOM 844 C CA . ARG A 1 109 ? -8.159 5.577 4.217 1.00 97.25 109 ARG A CA 1
ATOM 845 C C . ARG A 1 109 ? -8.173 5.109 5.672 1.00 97.25 109 ARG A C 1
ATOM 847 O O . ARG A 1 109 ? -8.836 4.118 5.969 1.00 97.25 109 ARG A O 1
ATOM 854 N N . ASN A 1 110 ? -7.489 5.810 6.578 1.00 97.38 110 ASN A N 1
ATOM 855 C CA . ASN A 1 110 ? -7.298 5.390 7.967 1.00 97.38 110 ASN A CA 1
ATOM 856 C C . ASN A 1 110 ? -6.710 3.966 8.051 1.00 97.38 110 ASN A C 1
ATOM 858 O O . ASN A 1 110 ? -7.154 3.129 8.832 1.00 97.38 110 ASN A O 1
ATOM 862 N N . ILE A 1 111 ? -5.735 3.676 7.189 1.00 98.06 111 ILE A N 1
ATOM 863 C CA . ILE A 1 111 ? -4.950 2.443 7.197 1.00 98.06 111 ILE A CA 1
ATOM 864 C C . ILE A 1 111 ? -3.585 2.773 7.789 1.00 98.06 111 ILE A C 1
ATOM 866 O O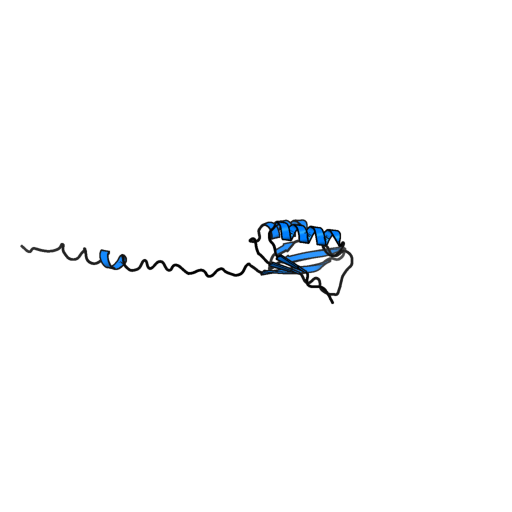 . ILE A 1 111 ? -2.850 3.617 7.274 1.00 98.06 111 ILE A O 1
ATOM 870 N N . ASN A 1 112 ? -3.223 2.073 8.859 1.00 97.50 112 ASN A N 1
ATOM 871 C CA . ASN A 1 112 ? -1.899 2.167 9.450 1.00 97.50 112 ASN A CA 1
ATOM 872 C C . ASN A 1 112 ? -0.899 1.382 8.592 1.00 97.50 112 ASN A C 1
ATOM 874 O O . ASN A 1 112 ? -0.811 0.155 8.687 1.00 97.50 112 ASN A O 1
ATOM 878 N N . PHE A 1 113 ? -0.174 2.080 7.722 1.00 97.19 113 PHE A N 1
ATOM 879 C CA . PHE A 1 113 ? 0.832 1.466 6.865 1.00 97.19 113 PHE A CA 1
ATOM 880 C C . PHE A 1 113 ? 2.199 1.405 7.558 1.00 97.19 113 PHE A C 1
ATOM 882 O O . PHE A 1 113 ? 2.754 2.427 7.961 1.00 97.19 113 PHE A O 1
ATOM 889 N N . ILE A 1 114 ? 2.754 0.197 7.667 1.00 95.56 114 ILE A N 1
ATOM 890 C CA . ILE A 1 114 ? 4.050 -0.080 8.290 1.00 95.56 114 ILE A CA 1
ATOM 891 C C . ILE A 1 114 ? 5.003 -0.595 7.214 1.00 95.56 114 ILE A C 1
ATOM 893 O O . ILE A 1 114 ? 4.882 -1.732 6.759 1.00 95.56 114 ILE A O 1
ATOM 897 N N . LEU A 1 115 ? 5.981 0.230 6.842 1.00 91.94 115 LEU A N 1
ATOM 898 C CA . LEU A 1 115 ? 7.100 -0.195 6.009 1.00 91.94 115 LEU A CA 1
ATOM 899 C C . LEU A 1 115 ? 8.224 -0.713 6.909 1.00 91.94 115 LEU A C 1
ATOM 901 O O . LEU A 1 115 ? 8.819 0.051 7.669 1.00 91.94 115 LEU A O 1
ATOM 905 N N . VAL A 1 116 ? 8.517 -2.007 6.823 1.00 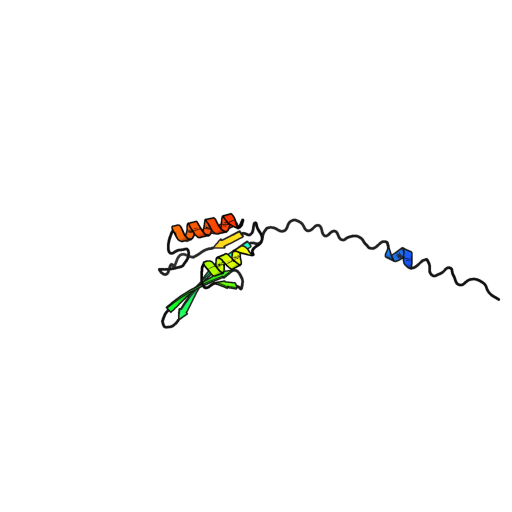89.25 116 VAL A N 1
ATOM 906 C CA . VAL A 1 116 ? 9.638 -2.627 7.530 1.00 89.25 116 VAL A CA 1
ATOM 907 C C . VAL A 1 116 ? 10.902 -2.402 6.696 1.00 89.25 116 VAL A C 1
ATOM 909 O O . VAL A 1 116 ? 10.973 -2.900 5.569 1.00 89.25 116 VAL A O 1
ATOM 912 N N . PRO A 1 117 ? 11.894 -1.649 7.204 1.00 77.50 117 PRO A N 1
ATOM 913 C CA . PRO A 1 117 ? 13.115 -1.384 6.460 1.00 77.50 117 PRO A CA 1
ATOM 914 C C . PRO A 1 117 ? 13.891 -2.680 6.217 1.00 77.50 117 PRO A C 1
ATOM 916 O O . PRO A 1 117 ? 14.023 -3.529 7.099 1.00 77.50 117 PRO A O 1
ATOM 919 N N . SER A 1 118 ? 14.429 -2.816 5.010 1.00 67.75 118 SER A N 1
ATOM 920 C CA . SER A 1 118 ? 15.454 -3.803 4.689 1.00 67.75 118 SER A CA 1
ATOM 921 C C . SER A 1 118 ? 16.794 -3.317 5.246 1.00 67.75 118 SER A C 1
ATOM 923 O O . SER A 1 118 ? 17.233 -2.225 4.882 1.00 67.75 118 SER A O 1
ATOM 925 N N . GLY A 1 119 ? 17.386 -4.095 6.156 1.00 54.22 119 GLY A N 1
ATOM 926 C CA . GLY A 1 119 ? 18.716 -3.841 6.724 1.00 54.22 119 GLY A CA 1
ATOM 927 C C . GLY A 1 119 ? 19.856 -4.144 5.764 1.00 54.22 119 GLY A C 1
ATOM 928 O O . GLY A 1 119 ? 19.638 -4.939 4.817 1.00 54.22 119 GLY A O 1
#

Radius of gyration: 28.32 Å; chains: 1; bounding box: 90×47×56 Å

Sequence (119 aa):
MSTSTHLLWLSVILLLAVLRTDAQENVAPQPPPKYRMELVYIFEADATEFIFVVGNAGFKSVDSLKKFLSNLPAGSTLEWAPGCKRIGSEPLLSSEQEMEDFKAFCAERNINFILVPSG

pLDDT: mean 80.29, std 18.46, range [42.66, 98.06]

Foldseek 3Di:
DDDDDDPPPPVVVVVVPPPPPPPPVPPPPDQFAEWEWEWDWDDDPVDIFIWIDIPPDIDRDPVRVLVVLLPGDAQYEYEYEHEDDDDAPDQCVNDPVRVVVSVVSCVVSNYHYHYDDHD

Secondary structure (DSSP, 8-state):
-----SSSSSTTTTTSSS-----------PPPPEEEEEEEEEE-SS-EEEEEEETTEEESSHHHHHHHHTTSPTT-EEEE---S-PPTT-TTTS-HHHHHHHHHHHHHTT-EEEE----